Protein AF-A0A3E1HEA5-F1 (afdb_monomer_lite)

Sequence (74 aa):
PVLTCYSGQACPESGYWKVIWPFGRTVMAKEVIRHFQQGETFPTQIVKRYVLRTWPMQDKTTLDEERVEWGLLG

Secondary structure (DSSP, 8-state):
---EEETTSBPSS-EEEEEE----TTB-PPP-EEEE-TTPBPPPEEEEEEE---TTSPPEEEEEEE--EEEEE-

Structure (mmCIF, N/CA/C/O backbone):
data_AF-A0A3E1HEA5-F1
#
_entry.id   AF-A0A3E1HEA5-F1
#
loop_
_atom_site.group_PDB
_atom_site.id
_atom_site.type_symbol
_atom_site.label_atom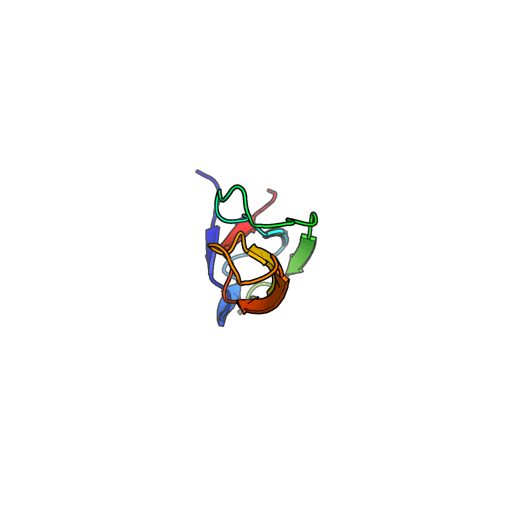_id
_atom_site.label_alt_id
_atom_site.label_comp_id
_atom_site.label_asym_id
_atom_site.label_entity_id
_atom_site.label_seq_id
_atom_site.pdbx_PDB_ins_code
_atom_site.Cartn_x
_atom_site.Cartn_y
_atom_site.Cartn_z
_atom_site.occupancy
_atom_site.B_iso_or_equiv
_atom_site.auth_seq_id
_atom_site.auth_comp_id
_atom_site.auth_asym_id
_atom_site.auth_atom_id
_atom_site.pdbx_PDB_model_num
ATOM 1 N N . PRO A 1 1 ? -1.580 2.477 19.090 1.00 63.19 1 PRO A N 1
ATOM 2 C CA . PRO A 1 1 ? -1.494 1.551 17.932 1.00 63.19 1 PRO A CA 1
ATOM 3 C C . PRO A 1 1 ? -2.299 2.125 16.761 1.00 63.19 1 PRO A C 1
ATOM 5 O O . PRO A 1 1 ? -3.438 2.517 16.982 1.00 63.19 1 PRO A O 1
ATOM 8 N N . VAL A 1 2 ? -1.709 2.248 15.568 1.00 79.31 2 VAL A N 1
ATOM 9 C CA . VAL A 1 2 ? -2.458 2.664 14.366 1.00 79.31 2 VAL A CA 1
ATOM 10 C C . VAL A 1 2 ? -3.234 1.449 13.866 1.00 79.31 2 VAL A C 1
ATOM 12 O O . VAL A 1 2 ? -2.648 0.373 13.756 1.00 79.31 2 VAL A O 1
ATOM 15 N N . LEU A 1 3 ? -4.534 1.597 13.608 1.00 92.62 3 LEU A N 1
ATOM 16 C CA . LEU A 1 3 ? -5.334 0.529 13.012 1.00 92.62 3 LEU A CA 1
ATOM 17 C C . LEU A 1 3 ? -4.905 0.364 11.552 1.00 92.62 3 LEU A C 1
ATOM 19 O O . LEU A 1 3 ? -4.992 1.322 10.783 1.00 92.62 3 LEU A O 1
ATOM 23 N N . THR A 1 4 ? -4.419 -0.823 11.185 1.00 94.69 4 THR A N 1
ATOM 24 C CA . THR A 1 4 ? -3.993 -1.119 9.814 1.00 94.69 4 THR A CA 1
ATOM 25 C C . THR A 1 4 ? -4.734 -2.309 9.215 1.00 94.69 4 THR A C 1
ATOM 27 O O . THR A 1 4 ? -5.203 -3.196 9.928 1.00 94.69 4 THR A O 1
ATOM 30 N N . CYS A 1 5 ? -4.896 -2.296 7.892 1.00 95.00 5 CYS A N 1
ATOM 31 C CA . CYS A 1 5 ? -5.577 -3.325 7.105 1.00 95.00 5 CYS A CA 1
ATOM 32 C C . CYS A 1 5 ? -4.934 -3.465 5.725 1.00 95.00 5 CYS A C 1
ATOM 34 O O . CYS A 1 5 ? -4.406 -2.502 5.179 1.00 95.00 5 CYS A O 1
ATOM 36 N N . TYR A 1 6 ? -5.010 -4.645 5.117 1.00 94.94 6 TYR A N 1
ATOM 37 C CA . TYR A 1 6 ? -4.494 -4.872 3.770 1.00 94.94 6 TYR A CA 1
ATOM 38 C C . TYR A 1 6 ? -5.559 -4.677 2.692 1.00 94.94 6 TYR A C 1
ATOM 40 O O . TYR A 1 6 ? -6.757 -4.872 2.897 1.00 94.94 6 TYR A O 1
ATOM 48 N N . SER A 1 7 ? -5.083 -4.355 1.490 1.00 95.00 7 SER A N 1
ATOM 49 C CA . SER A 1 7 ? -5.895 -4.365 0.271 1.00 95.00 7 SER A CA 1
ATOM 50 C C . SER A 1 7 ? -6.606 -5.713 0.094 1.00 95.00 7 SER A C 1
ATOM 52 O O . SER A 1 7 ? -5.997 -6.773 0.249 1.00 95.00 7 SER A O 1
ATOM 54 N N . GLY A 1 8 ? -7.890 -5.671 -0.253 1.00 95.19 8 GLY A N 1
ATOM 55 C CA . GLY A 1 8 ? -8.772 -6.833 -0.358 1.00 95.19 8 GLY A CA 1
ATOM 56 C C . GLY A 1 8 ? -9.517 -7.187 0.933 1.00 95.19 8 GLY A C 1
ATOM 57 O O . GLY A 1 8 ? -10.446 -7.987 0.878 1.00 95.19 8 GLY A O 1
ATOM 58 N N . GLN A 1 9 ? -9.160 -6.597 2.079 1.00 96.38 9 GLN A N 1
ATOM 59 C CA . GLN A 1 9 ? -9.927 -6.750 3.317 1.00 96.38 9 GLN A CA 1
ATOM 60 C C . GLN A 1 9 ? -11.045 -5.706 3.400 1.00 96.38 9 GLN A C 1
ATOM 62 O O . GLN A 1 9 ? -10.936 -4.617 2.832 1.00 96.38 9 GLN A O 1
ATOM 67 N N . ALA A 1 10 ? -12.121 -6.048 4.107 1.00 96.38 10 ALA A N 1
ATOM 68 C CA . ALA A 1 10 ? -13.189 -5.108 4.418 1.00 96.38 10 ALA A CA 1
ATOM 69 C C . ALA A 1 10 ? -12.725 -4.108 5.486 1.00 96.38 10 ALA A C 1
ATOM 71 O O . ALA A 1 10 ? -12.049 -4.476 6.447 1.00 96.38 10 ALA A O 1
ATOM 72 N N . CYS A 1 11 ? -13.114 -2.853 5.312 1.00 95.31 11 CYS A N 1
ATOM 73 C CA . CYS A 1 11 ? -12.800 -1.754 6.197 1.00 95.31 11 CYS A CA 1
ATOM 74 C C . CYS A 1 11 ? -13.444 -1.996 7.569 1.00 95.31 11 CYS A C 1
ATOM 76 O O . CYS A 1 11 ? -14.670 -2.113 7.647 1.00 95.31 11 CYS A O 1
ATOM 78 N N . PRO A 1 12 ? -12.657 -2.099 8.651 1.00 94.94 12 PRO A N 1
ATOM 79 C CA . PRO A 1 12 ? -13.200 -2.381 9.975 1.00 94.94 12 PRO A CA 1
ATOM 80 C C . PRO A 1 12 ? -13.932 -1.175 10.575 1.00 94.94 12 PRO A C 1
ATOM 82 O O . PRO A 1 12 ? -14.839 -1.367 11.381 1.00 94.94 12 PRO A O 1
ATOM 85 N N . GLU A 1 13 ? -13.556 0.043 10.175 1.00 94.69 13 GLU A N 1
ATOM 86 C CA . GLU A 1 13 ? -14.031 1.297 10.759 1.00 94.69 13 GLU A CA 1
ATOM 87 C C . GLU A 1 13 ? -14.076 2.414 9.709 1.00 94.69 13 GLU A C 1
ATOM 89 O O . GLU A 1 13 ? -13.100 2.650 8.990 1.00 94.69 13 GLU A O 1
ATOM 94 N N . SER A 1 14 ? -15.209 3.118 9.629 1.00 95.81 14 SER A N 1
ATOM 95 C CA . SER A 1 14 ? -15.350 4.266 8.735 1.00 95.81 14 SER A CA 1
ATOM 96 C C . SER A 1 14 ? -14.379 5.385 9.116 1.00 95.81 14 SER A C 1
ATOM 98 O O . SER A 1 14 ? -14.287 5.754 10.281 1.00 95.81 14 SER A O 1
ATOM 100 N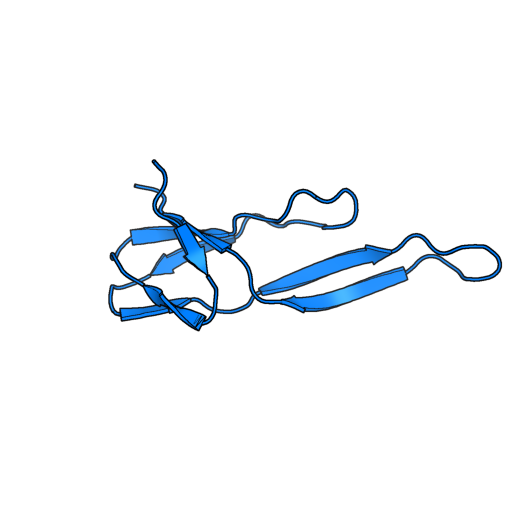 N . GLY A 1 15 ? -13.705 5.980 8.137 1.00 95.81 15 GLY A N 1
ATOM 101 C CA . GLY A 1 15 ? -12.802 7.101 8.385 1.00 95.81 15 GLY A CA 1
ATOM 102 C C . GLY A 1 15 ? -11.865 7.378 7.223 1.00 95.81 15 GLY A C 1
ATOM 103 O O . GLY A 1 15 ? -12.007 6.810 6.139 1.00 95.81 15 GLY A O 1
ATOM 104 N N . TYR A 1 16 ? -10.890 8.259 7.442 1.00 96.44 16 TYR A N 1
ATOM 105 C CA . TYR A 1 16 ? -9.828 8.507 6.471 1.00 96.44 16 TYR A CA 1
ATOM 106 C C . TYR A 1 16 ? -8.701 7.507 6.662 1.00 96.44 16 TYR A C 1
ATOM 108 O O . TYR A 1 16 ? -8.173 7.352 7.753 1.00 96.44 16 TYR A O 1
ATOM 116 N N . TRP A 1 17 ? -8.290 6.856 5.585 1.00 96.69 17 TRP A N 1
ATOM 117 C CA . TRP A 1 17 ? -7.194 5.902 5.588 1.00 96.69 17 TRP A CA 1
ATOM 118 C C . TRP A 1 17 ? -6.117 6.356 4.619 1.00 96.69 17 TRP A C 1
ATOM 120 O O . TRP A 1 17 ? -6.416 6.882 3.543 1.00 96.69 17 TRP A O 1
ATOM 130 N N . LYS A 1 18 ? -4.859 6.121 4.981 1.00 95.44 18 LYS A N 1
ATOM 131 C CA . LYS A 1 18 ? -3.712 6.359 4.107 1.00 95.44 18 LYS A CA 1
ATOM 132 C C . LYS A 1 18 ? -3.008 5.071 3.737 1.00 95.44 18 LYS A C 1
ATOM 134 O O . LYS A 1 18 ? -2.933 4.152 4.546 1.00 95.44 18 LYS A O 1
ATOM 139 N N . VAL A 1 19 ? -2.421 5.039 2.550 1.00 94.12 19 VAL A N 1
ATOM 140 C CA . VAL A 1 19 ? -1.526 3.946 2.169 1.00 94.12 19 VAL A CA 1
ATOM 141 C C . VAL A 1 19 ? -0.236 4.035 2.983 1.00 94.12 19 VAL A C 1
ATOM 143 O O . VAL A 1 19 ? 0.440 5.066 3.004 1.00 94.12 19 VAL A O 1
ATOM 146 N N . ILE A 1 20 ? 0.113 2.939 3.645 1.00 91.38 20 ILE A N 1
ATOM 147 C CA . ILE A 1 20 ? 1.403 2.725 4.290 1.00 91.38 20 ILE A CA 1
ATOM 148 C C . ILE A 1 20 ? 2.299 2.058 3.249 1.00 91.38 20 ILE A C 1
ATOM 150 O O . ILE A 1 20 ? 2.200 0.864 2.966 1.00 91.38 20 ILE A O 1
ATOM 154 N N . TRP A 1 21 ? 3.159 2.862 2.630 1.00 86.69 21 TRP A N 1
ATOM 155 C CA . TRP A 1 21 ? 4.075 2.368 1.613 1.00 86.69 21 TRP A CA 1
ATOM 156 C C . TRP A 1 21 ? 5.186 1.523 2.244 1.00 86.69 21 TRP A C 1
ATOM 158 O O . TRP A 1 21 ? 5.783 1.956 3.234 1.00 86.69 21 TRP A O 1
ATOM 168 N N . PRO A 1 22 ? 5.516 0.350 1.672 1.00 73.50 22 PRO A N 1
ATOM 169 C CA . PRO A 1 22 ? 6.646 -0.433 2.142 1.00 73.50 22 PRO A CA 1
ATOM 170 C C . PRO A 1 22 ? 7.931 0.389 2.015 1.00 73.50 22 PRO A C 1
ATOM 172 O O . PRO A 1 22 ? 8.200 0.998 0.976 1.00 73.50 22 PRO A O 1
ATOM 175 N N . PHE A 1 23 ? 8.741 0.390 3.074 1.00 66.19 23 PHE A N 1
ATOM 176 C CA . PHE A 1 23 ? 10.034 1.063 3.080 1.00 66.19 23 PHE A CA 1
ATOM 177 C C . PHE A 1 23 ? 10.962 0.406 2.051 1.00 66.19 23 PHE A C 1
ATOM 179 O O . PHE A 1 23 ? 11.516 -0.667 2.275 1.00 66.19 23 PHE A O 1
ATOM 186 N N . GLY A 1 24 ? 11.136 1.053 0.902 1.00 65.75 24 GLY A N 1
ATOM 187 C CA . GLY A 1 24 ? 12.037 0.600 -0.147 1.00 65.75 24 GLY A CA 1
ATOM 188 C C . GLY A 1 24 ? 12.540 1.781 -0.960 1.00 65.75 24 GLY A C 1
ATOM 189 O O . GLY A 1 24 ? 11.749 2.596 -1.422 1.00 65.75 24 GLY A O 1
ATOM 190 N N . ARG A 1 25 ? 13.860 1.855 -1.181 1.00 61.88 25 ARG A N 1
ATOM 191 C CA . ARG A 1 25 ? 14.511 2.938 -1.955 1.00 61.88 25 ARG A CA 1
ATOM 192 C C . ARG A 1 25 ? 14.027 3.033 -3.408 1.00 61.88 25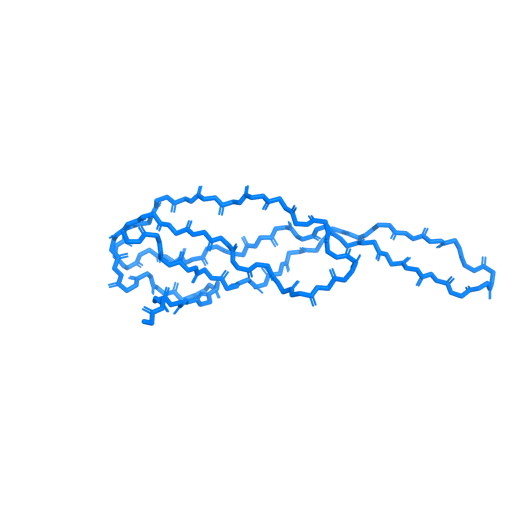 ARG A C 1
ATOM 194 O O . ARG A 1 25 ? 14.333 3.997 -4.095 1.00 61.88 25 ARG A O 1
ATOM 201 N N . THR A 1 26 ? 13.312 2.016 -3.875 1.00 76.81 26 THR A N 1
ATOM 202 C CA . THR A 1 26 ? 12.825 1.880 -5.244 1.00 76.81 26 THR A CA 1
ATOM 203 C C . THR A 1 26 ? 11.368 2.296 -5.407 1.00 76.81 26 THR A C 1
ATOM 205 O O . THR A 1 26 ? 10.949 2.530 -6.536 1.00 76.81 26 THR A O 1
ATOM 208 N N . VAL A 1 27 ? 10.585 2.398 -4.328 1.00 82.19 27 VAL A N 1
ATOM 209 C CA . VAL A 1 27 ? 9.162 2.751 -4.414 1.00 82.19 27 VAL A CA 1
ATOM 210 C C . VAL A 1 27 ? 9.030 4.262 -4.539 1.00 82.19 27 VAL A C 1
ATOM 212 O O . VAL A 1 27 ? 9.360 5.007 -3.619 1.00 82.19 27 VAL A O 1
ATOM 215 N N . MET A 1 28 ? 8.504 4.724 -5.670 1.00 79.88 28 MET A N 1
ATOM 216 C CA . MET A 1 28 ? 8.058 6.105 -5.824 1.00 79.88 28 MET A CA 1
ATOM 217 C C . MET A 1 28 ? 6.665 6.236 -5.209 1.00 79.88 28 MET A C 1
ATOM 219 O O . MET A 1 28 ? 5.650 6.196 -5.904 1.00 79.88 28 MET A O 1
ATOM 223 N N . ALA A 1 29 ? 6.639 6.339 -3.883 1.00 76.06 29 ALA A N 1
ATOM 224 C CA . ALA A 1 29 ? 5.423 6.497 -3.104 1.00 76.06 29 ALA A CA 1
ATOM 225 C C . ALA A 1 29 ? 4.779 7.862 -3.381 1.00 76.06 29 ALA A C 1
ATOM 227 O O . ALA A 1 29 ? 5.418 8.905 -3.235 1.00 76.06 29 ALA A O 1
ATOM 228 N N . LYS A 1 30 ? 3.495 7.856 -3.747 1.00 81.50 30 LYS A N 1
ATOM 229 C CA . LYS A 1 30 ? 2.652 9.054 -3.726 1.00 81.50 30 LYS A CA 1
ATOM 230 C C . LYS A 1 30 ? 1.769 8.990 -2.489 1.00 81.50 30 LYS A C 1
ATOM 232 O O . LYS A 1 30 ? 1.276 7.920 -2.144 1.00 81.50 30 LYS A O 1
ATOM 237 N N . GLU A 1 31 ? 1.552 10.116 -1.824 1.00 86.69 31 GLU A N 1
ATOM 238 C CA . GLU A 1 31 ? 0.573 10.160 -0.744 1.00 86.69 31 GLU A CA 1
ATOM 239 C C . GLU A 1 31 ? -0.824 9.851 -1.300 1.00 86.69 31 GLU A C 1
ATOM 241 O O . GLU A 1 31 ? -1.289 10.477 -2.256 1.00 86.69 31 GLU A O 1
ATOM 246 N N . VAL A 1 32 ? -1.461 8.834 -0.722 1.00 92.25 32 VAL A N 1
ATOM 247 C CA . VAL A 1 32 ? -2.811 8.399 -1.070 1.00 92.25 32 VAL A CA 1
ATOM 248 C C . VAL A 1 32 ? -3.598 8.342 0.224 1.00 92.25 32 VAL A C 1
ATOM 250 O O . VAL A 1 32 ? -3.316 7.506 1.082 1.00 92.25 32 VAL A O 1
ATOM 253 N N . ILE A 1 33 ? -4.566 9.247 0.348 1.00 94.44 33 ILE A N 1
ATOM 254 C CA . ILE A 1 33 ? -5.504 9.330 1.465 1.00 94.44 33 ILE A CA 1
ATOM 255 C C . ILE A 1 33 ? -6.909 9.219 0.886 1.00 94.44 33 ILE A C 1
ATOM 257 O O . ILE A 1 33 ? -7.239 9.899 -0.088 1.00 94.44 33 ILE A O 1
ATOM 261 N N . ARG A 1 34 ? -7.736 8.354 1.468 1.00 95.12 34 ARG A N 1
ATOM 262 C CA . ARG A 1 34 ? -9.106 8.123 1.016 1.00 95.12 34 ARG A CA 1
ATOM 263 C C . ARG A 1 34 ? -10.018 7.828 2.198 1.00 95.12 34 ARG A C 1
ATOM 265 O O . ARG A 1 34 ? -9.626 7.129 3.124 1.00 95.12 34 ARG A O 1
ATOM 272 N N . HIS A 1 35 ? -11.235 8.359 2.147 1.00 96.12 35 HIS A N 1
ATOM 273 C CA . HIS A 1 35 ? -12.279 7.994 3.094 1.00 96.12 35 HIS A CA 1
ATOM 274 C C . HIS A 1 35 ? -12.875 6.631 2.724 1.00 96.12 35 HIS A C 1
ATOM 276 O O . HIS A 1 35 ? -13.215 6.418 1.558 1.00 96.12 35 HIS A O 1
ATOM 282 N N . PHE A 1 36 ? -13.042 5.754 3.712 1.00 96.69 36 PHE A N 1
ATOM 283 C CA . PHE A 1 36 ? -13.718 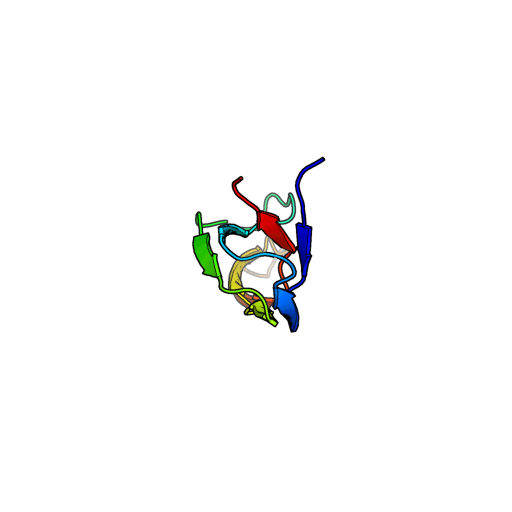4.466 3.577 1.00 96.69 36 PHE A CA 1
ATOM 284 C C . PHE A 1 36 ? -14.885 4.366 4.549 1.00 96.69 36 PHE A C 1
ATOM 286 O O . PHE A 1 36 ? -14.822 4.905 5.652 1.00 96.69 36 PHE A O 1
ATOM 293 N N . GLN A 1 37 ? -15.942 3.674 4.142 1.00 97.06 37 GLN A N 1
ATOM 294 C CA . GLN A 1 37 ? -17.020 3.251 5.035 1.00 97.06 37 GLN A CA 1
ATOM 295 C C . GLN A 1 37 ? -16.750 1.844 5.571 1.00 97.06 37 GLN A C 1
ATOM 297 O O . GLN A 1 37 ? -16.134 1.021 4.894 1.00 97.06 37 GLN A O 1
ATOM 302 N N . GLN A 1 38 ? -17.224 1.549 6.780 1.00 96.31 38 GLN A N 1
ATOM 303 C CA . GLN A 1 38 ? -17.149 0.214 7.361 1.00 96.31 38 GLN A CA 1
ATOM 304 C C . GLN A 1 38 ? -17.777 -0.819 6.411 1.00 96.31 38 GLN A C 1
ATOM 306 O O . GLN A 1 38 ? -18.881 -0.633 5.903 1.00 96.31 38 GLN A O 1
ATOM 311 N N . GLY A 1 39 ? -17.053 -1.908 6.158 1.00 95.94 39 GLY A N 1
ATOM 312 C CA . GLY A 1 39 ? -17.430 -2.952 5.206 1.00 95.94 39 GLY A CA 1
ATOM 313 C C . GLY A 1 39 ? -16.919 -2.742 3.775 1.00 95.94 39 GLY A C 1
ATOM 314 O O . GLY A 1 39 ? -16.887 -3.708 3.015 1.00 95.94 39 GLY A O 1
ATOM 315 N N . GLU A 1 40 ? -16.462 -1.542 3.394 1.00 96.81 40 GLU A N 1
ATOM 316 C CA . GLU A 1 40 ? -15.880 -1.319 2.062 1.00 96.81 40 GLU A CA 1
ATOM 317 C C . GLU A 1 40 ? -14.561 -2.068 1.890 1.00 96.81 40 GLU A C 1
ATOM 319 O O . GLU A 1 40 ? -13.734 -2.116 2.791 1.00 96.81 40 GLU A O 1
ATOM 324 N N . THR A 1 41 ? -14.322 -2.641 0.714 1.00 96.81 41 THR A N 1
ATOM 325 C CA . THR A 1 41 ? -13.063 -3.342 0.451 1.00 96.81 41 THR A CA 1
ATOM 326 C C . THR A 1 41 ? -11.944 -2.361 0.126 1.00 96.81 41 THR A C 1
ATOM 328 O O . THR A 1 41 ? -12.070 -1.537 -0.784 1.00 96.81 41 THR A O 1
ATOM 331 N N . PHE A 1 42 ? -10.814 -2.487 0.820 1.00 96.38 42 PHE A N 1
ATOM 332 C CA . PHE A 1 42 ? -9.628 -1.700 0.509 1.00 96.38 42 PHE A CA 1
ATOM 333 C C . PHE A 1 42 ? -9.094 -2.037 -0.891 1.00 96.38 42 PHE A C 1
ATOM 335 O O . PHE A 1 42 ? -8.836 -3.210 -1.179 1.00 96.38 42 PHE A O 1
ATOM 342 N N . PRO A 1 43 ? -8.881 -1.041 -1.764 1.00 95.88 43 PRO A N 1
ATOM 343 C CA . PRO A 1 43 ? -8.368 -1.278 -3.098 1.00 95.88 43 PRO A CA 1
ATOM 344 C C . PRO A 1 43 ? -6.858 -1.516 -3.067 1.00 95.88 43 PRO A C 1
ATOM 346 O O . PRO A 1 43 ? -6.130 -0.960 -2.240 1.00 95.88 43 PRO A O 1
ATOM 349 N N . THR A 1 44 ? -6.395 -2.300 -4.033 1.00 95.06 44 THR A N 1
ATOM 350 C CA . THR A 1 44 ? -5.002 -2.338 -4.491 1.00 95.06 44 THR A CA 1
ATOM 351 C C . THR A 1 44 ? -4.568 -0.968 -5.004 1.00 95.06 44 THR A C 1
ATOM 353 O O . THR A 1 44 ? -5.394 -0.093 -5.281 1.00 95.06 44 THR A O 1
ATOM 356 N N . GLN A 1 45 ? -3.259 -0.750 -5.108 1.00 92.88 45 GLN A N 1
ATOM 357 C CA . GLN A 1 45 ? -2.703 0.490 -5.645 1.00 92.88 45 GLN A CA 1
ATOM 358 C C . GLN A 1 45 ? -1.701 0.196 -6.751 1.00 92.88 45 GLN A C 1
ATOM 360 O O . GLN A 1 45 ? -0.979 -0.797 -6.705 1.00 92.88 45 GLN A O 1
ATOM 365 N N . ILE A 1 46 ? -1.638 1.097 -7.731 1.00 91.31 46 ILE A N 1
ATOM 366 C CA . ILE A 1 46 ? -0.588 1.069 -8.747 1.00 91.31 46 ILE A CA 1
ATOM 367 C C . ILE A 1 46 ? 0.688 1.606 -8.104 1.00 91.31 46 ILE A C 1
ATOM 369 O O . ILE A 1 46 ? 0.768 2.777 -7.724 1.00 91.31 46 ILE A O 1
ATOM 373 N N . VAL A 1 47 ? 1.691 0.746 -7.992 1.00 89.69 47 VAL A N 1
ATOM 374 C CA . VAL A 1 47 ? 2.974 1.052 -7.371 1.00 89.69 47 VAL A CA 1
ATOM 375 C C . VAL A 1 47 ? 4.000 1.281 -8.462 1.00 89.69 47 VAL A C 1
ATOM 377 O O . VAL A 1 47 ? 4.278 0.411 -9.286 1.00 89.69 47 VAL A O 1
ATOM 380 N N . LYS A 1 48 ? 4.583 2.479 -8.466 1.00 89.56 48 LYS A N 1
ATOM 381 C CA . LYS A 1 48 ? 5.674 2.817 -9.375 1.00 89.56 48 LYS A CA 1
ATOM 382 C C . LYS A 1 48 ? 7.002 2.452 -8.716 1.00 89.56 48 LYS A C 1
ATOM 384 O O . LYS A 1 48 ? 7.350 3.030 -7.684 1.00 89.56 48 LYS A O 1
ATOM 389 N N . ARG A 1 49 ? 7.763 1.532 -9.312 1.00 89.50 49 ARG A N 1
ATOM 390 C CA . ARG A 1 49 ? 9.082 1.118 -8.804 1.00 89.50 49 ARG A CA 1
ATOM 391 C C . ARG A 1 49 ? 10.198 1.461 -9.777 1.00 89.50 49 ARG A C 1
ATOM 393 O O . ARG A 1 49 ? 10.087 1.206 -10.970 1.00 89.50 49 ARG A O 1
ATOM 400 N N . TYR A 1 50 ? 11.291 2.012 -9.262 1.00 89.00 50 TYR A N 1
ATOM 401 C CA . TYR A 1 50 ? 12.546 2.173 -9.989 1.00 89.00 50 TYR A CA 1
ATOM 402 C C . TYR A 1 50 ? 13.444 0.960 -9.752 1.00 89.00 50 TYR A C 1
ATOM 404 O O . TYR A 1 50 ? 13.831 0.683 -8.621 1.00 89.00 50 TYR A O 1
ATOM 412 N N . VAL A 1 51 ? 13.776 0.224 -10.806 1.00 87.75 51 VAL A N 1
ATOM 413 C CA . VAL A 1 51 ? 14.588 -0.990 -10.730 1.00 87.75 51 VAL A CA 1
ATOM 414 C C . VAL A 1 51 ? 15.952 -0.708 -11.342 1.00 87.75 51 VAL A C 1
ATOM 416 O O . VAL A 1 51 ? 16.071 -0.574 -12.563 1.00 87.75 51 VAL A O 1
ATOM 419 N N . LEU A 1 52 ? 16.966 -0.665 -10.475 1.00 87.69 52 LEU A N 1
ATOM 420 C CA . LEU A 1 52 ? 18.371 -0.685 -10.870 1.00 87.69 52 LEU A CA 1
ATOM 421 C C . LEU A 1 52 ? 18.698 -2.050 -11.477 1.00 87.69 52 LEU A C 1
ATOM 423 O O . LEU A 1 52 ? 18.382 -3.079 -10.870 1.00 87.69 52 LEU A O 1
ATOM 427 N N . ARG A 1 53 ? 19.311 -2.079 -12.660 1.00 87.31 53 ARG A N 1
ATOM 428 C CA . ARG A 1 53 ? 19.709 -3.334 -13.314 1.00 87.31 53 ARG A CA 1
ATOM 429 C C . ARG A 1 53 ? 21.215 -3.399 -13.524 1.00 87.31 53 ARG A C 1
ATOM 431 O O . ARG A 1 53 ? 21.895 -2.391 -13.670 1.00 87.31 53 ARG A O 1
ATOM 438 N N . THR A 1 54 ? 21.746 -4.617 -13.489 1.00 89.81 54 THR A N 1
ATOM 439 C CA . THR A 1 54 ? 23.163 -4.859 -13.754 1.00 89.81 54 THR A CA 1
ATOM 440 C C . THR A 1 54 ? 23.462 -4.679 -15.238 1.00 89.81 54 THR A C 1
ATOM 442 O O . THR A 1 54 ? 22.647 -5.005 -16.106 1.00 89.81 54 THR A O 1
ATOM 445 N N . TRP A 1 55 ? 24.658 -4.175 -15.537 1.00 87.44 55 TRP A N 1
ATOM 446 C CA . TRP A 1 55 ? 25.130 -4.024 -16.911 1.00 87.44 55 TRP A CA 1
ATOM 447 C C . TRP A 1 55 ? 25.079 -5.374 -17.656 1.00 87.44 55 TRP A C 1
ATOM 449 O O . TRP A 1 55 ? 25.437 -6.395 -17.062 1.00 87.44 55 TRP A O 1
ATOM 459 N N . PRO A 1 56 ? 24.640 -5.420 -18.931 1.00 91.75 56 PRO A N 1
ATOM 460 C CA . PRO A 1 56 ? 24.362 -4.300 -19.843 1.00 91.75 56 PRO A CA 1
ATOM 461 C C . PRO A 1 56 ? 22.904 -3.806 -19.845 1.00 91.75 56 PRO A C 1
ATOM 463 O O . PRO A 1 56 ? 22.516 -3.038 -20.726 1.00 91.75 56 PRO A O 1
ATOM 466 N N . MET A 1 57 ? 22.063 -4.250 -18.907 1.00 92.19 57 MET A N 1
ATOM 467 C CA . MET A 1 57 ? 20.659 -3.846 -18.891 1.00 92.19 57 MET A CA 1
ATOM 468 C C . MET A 1 57 ? 20.499 -2.411 -18.390 1.00 92.19 57 MET A C 1
ATOM 470 O O . MET A 1 57 ? 21.010 -2.051 -17.336 1.00 92.19 57 MET A O 1
ATOM 474 N N . GLN A 1 58 ? 19.726 -1.612 -19.125 1.00 87.81 58 GLN A N 1
ATOM 475 C CA . GLN A 1 58 ? 19.325 -0.277 -18.688 1.00 87.81 58 GLN A CA 1
ATOM 476 C C . GLN A 1 58 ? 18.369 -0.369 -17.498 1.00 87.81 58 GLN A C 1
ATOM 478 O O . GLN A 1 58 ? 17.489 -1.242 -17.464 1.00 87.81 58 GLN A O 1
ATOM 483 N N . ASP A 1 59 ? 18.486 0.563 -16.560 1.00 91.12 59 ASP A N 1
ATOM 484 C CA . ASP A 1 59 ? 17.502 0.738 -15.496 1.00 91.12 59 ASP A CA 1
ATOM 485 C C . ASP A 1 59 ? 16.091 0.888 -16.077 1.00 91.12 59 ASP A C 1
ATOM 487 O O . ASP A 1 59 ? 15.894 1.292 -17.228 1.00 91.12 59 ASP A O 1
ATOM 491 N N . LYS A 1 60 ? 15.074 0.518 -15.298 1.00 90.00 60 LYS A N 1
ATOM 492 C CA . LYS A 1 60 ? 13.681 0.709 -15.718 1.00 90.00 60 LYS A CA 1
ATOM 493 C C . LYS A 1 60 ? 12.793 1.168 -14.590 1.00 90.00 60 LYS A C 1
ATOM 495 O O . LYS A 1 60 ? 13.065 0.944 -13.418 1.00 90.00 60 LYS A O 1
ATOM 500 N N . THR A 1 61 ? 11.662 1.726 -14.989 1.00 90.50 61 THR A N 1
ATOM 501 C CA . THR A 1 61 ? 10.513 1.909 -14.113 1.00 90.50 61 THR A CA 1
ATOM 502 C C . THR A 1 61 ? 9.485 0.819 -14.398 1.00 90.50 61 THR A C 1
ATOM 504 O O . THR A 1 61 ? 9.220 0.532 -15.566 1.00 90.50 61 THR A O 1
ATOM 507 N N . THR A 1 62 ? 8.896 0.233 -13.360 1.00 90.19 62 THR A N 1
ATOM 508 C CA . THR A 1 62 ? 7.704 -0.619 -13.472 1.00 90.19 62 THR A CA 1
ATOM 509 C C . THR A 1 62 ? 6.500 0.047 -12.811 1.00 90.19 62 THR A C 1
ATOM 511 O O . THR A 1 62 ? 6.653 0.926 -11.957 1.00 90.19 62 THR A O 1
ATOM 514 N N . LEU A 1 63 ? 5.311 -0.324 -13.279 1.00 91.56 63 LEU A N 1
ATOM 515 C CA . LEU A 1 63 ? 4.016 0.090 -12.756 1.00 91.56 63 LEU A CA 1
ATOM 516 C C . LEU A 1 63 ? 3.214 -1.186 -12.562 1.00 91.56 63 LEU A C 1
ATOM 518 O O . LEU A 1 63 ? 2.772 -1.775 -13.545 1.00 91.56 63 LEU A O 1
ATOM 522 N N . ASP A 1 64 ? 3.066 -1.604 -11.314 1.00 89.81 64 ASP A N 1
ATOM 523 C CA . ASP A 1 64 ? 2.445 -2.880 -10.982 1.00 89.81 64 ASP A CA 1
ATOM 524 C C . ASP A 1 64 ? 1.291 -2.646 -10.004 1.00 89.81 64 ASP A C 1
ATOM 526 O O . ASP A 1 64 ? 1.368 -1.788 -9.123 1.00 89.81 64 ASP A O 1
ATOM 530 N N . GLU A 1 65 ? 0.190 -3.374 -10.182 1.00 92.38 65 GLU A N 1
ATOM 531 C CA . GLU A 1 65 ? -0.913 -3.365 -9.226 1.00 92.38 65 GLU A CA 1
ATOM 532 C C . GLU A 1 65 ? -0.543 -4.252 -8.034 1.00 92.38 65 GLU A C 1
ATOM 534 O O . GLU A 1 65 ? -0.419 -5.470 -8.165 1.00 92.38 65 GLU A O 1
ATOM 539 N N . GLU A 1 66 ? -0.351 -3.645 -6.863 1.00 91.12 66 GLU A N 1
ATOM 540 C CA . GLU A 1 66 ? 0.068 -4.366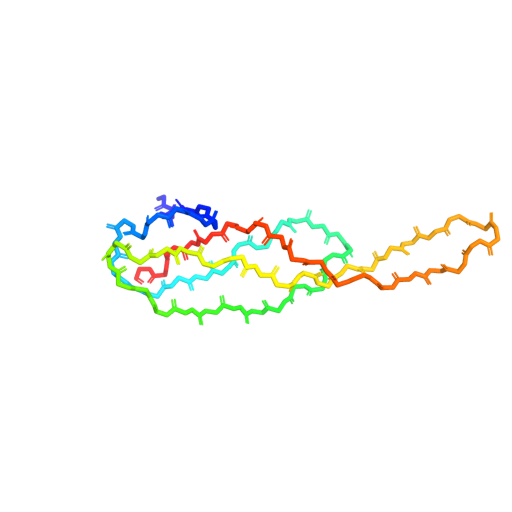 -5.664 1.00 91.12 66 GLU A CA 1
ATOM 541 C C . GLU A 1 66 ? -0.940 -4.217 -4.526 1.00 91.12 66 GLU A C 1
ATOM 543 O O . GLU A 1 66 ? -1.669 -3.225 -4.392 1.00 91.12 66 GLU A O 1
ATOM 548 N N . ARG A 1 67 ? -0.944 -5.229 -3.655 1.00 92.69 67 ARG A N 1
ATOM 549 C CA . ARG A 1 67 ? -1.612 -5.148 -2.361 1.00 92.69 67 ARG A CA 1
ATOM 550 C C . ARG A 1 67 ? -0.775 -4.275 -1.440 1.00 92.69 67 ARG A C 1
ATOM 552 O O . ARG A 1 67 ? 0.382 -4.586 -1.171 1.00 92.69 67 ARG A O 1
ATOM 559 N N . VAL A 1 68 ? -1.388 -3.212 -0.942 1.00 92.56 68 VAL A N 1
ATOM 560 C CA . VAL A 1 68 ? -0.781 -2.290 0.017 1.00 92.56 68 VAL A CA 1
ATOM 561 C C . VAL A 1 68 ? -1.463 -2.388 1.374 1.00 92.56 68 VAL A C 1
ATOM 563 O O . VAL A 1 68 ? -2.591 -2.883 1.488 1.00 92.56 68 VAL A O 1
ATOM 566 N N . GLU A 1 69 ? -0.764 -1.909 2.392 1.00 94.38 69 GLU A N 1
ATOM 567 C CA . GLU A 1 69 ? -1.311 -1.708 3.724 1.00 94.38 69 GLU A CA 1
ATOM 568 C C . GLU A 1 69 ? -1.942 -0.312 3.810 1.00 94.38 69 GLU A C 1
ATOM 570 O O . GLU A 1 69 ? -1.417 0.663 3.275 1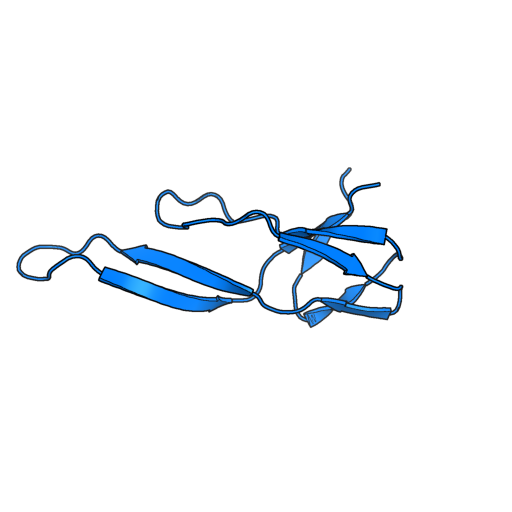.00 94.38 69 GLU A O 1
ATOM 575 N N . TRP A 1 70 ? -3.087 -0.226 4.469 1.00 95.44 70 TRP A N 1
ATOM 576 C CA . TRP A 1 70 ? -3.844 0.982 4.748 1.00 95.44 70 TRP A CA 1
ATOM 577 C C . TRP A 1 70 ? -3.822 1.228 6.251 1.00 95.44 70 TRP A C 1
ATOM 579 O O . TRP A 1 70 ? -4.045 0.300 7.020 1.00 95.44 70 TRP A O 1
ATOM 589 N N . GLY A 1 71 ? -3.572 2.463 6.673 1.00 95.50 71 GLY A N 1
ATOM 590 C CA . GLY A 1 71 ? -3.607 2.881 8.073 1.00 95.50 71 GLY A CA 1
ATOM 591 C C . GLY A 1 71 ? -4.650 3.962 8.313 1.00 95.50 71 GLY A C 1
ATOM 592 O O . GLY A 1 71 ? -4.685 4.946 7.570 1.00 95.50 71 GLY A O 1
ATOM 593 N N . LEU A 1 72 ? -5.472 3.788 9.347 1.00 96.00 72 LEU A N 1
ATOM 594 C CA . LEU A 1 72 ? -6.489 4.755 9.751 1.00 96.00 72 LEU A CA 1
ATOM 595 C C . LEU A 1 72 ? -5.827 6.041 10.266 1.00 96.00 72 LEU A C 1
ATOM 597 O O . LEU A 1 72 ? -4.916 6.015 11.098 1.00 96.00 72 LEU A O 1
ATOM 601 N N . LEU A 1 73 ? -6.307 7.167 9.756 1.00 92.06 73 LEU A N 1
ATOM 602 C CA . LEU A 1 73 ? -6.062 8.510 10.252 1.00 92.06 73 LEU A CA 1
ATOM 603 C C . LEU A 1 73 ? -7.238 8.840 11.171 1.00 92.06 73 LEU A C 1
ATOM 605 O O . LEU A 1 73 ? -8.293 9.249 10.691 1.00 92.06 73 LEU A O 1
ATOM 609 N N . GLY A 1 74 ? -7.067 8.524 12.456 1.00 74.81 74 GLY A N 1
ATOM 610 C CA . GLY A 1 74 ? -8.064 8.781 13.499 1.00 74.81 74 GLY A CA 1
ATOM 611 C C . GLY A 1 74 ? -8.456 10.246 13.602 1.00 74.81 74 GLY A C 1
ATOM 612 O O . GLY A 1 74 ? -7.583 11.109 13.348 1.00 74.81 74 GLY A O 1
#

Foldseek 3Di:
DWDKDKAQDFDQAWAKKWWDDPDDPFWPDDTDIDTDHGRDGHHWDFTWGWDDDDPPDDTDIDTDGDMTMITGPD

Radius of gyration: 14.8 Å; chains: 1; bounding box: 43×17×38 Å

pLDDT: mean 89.85, std 8.25, range [61.88, 97.06]